Protein AF-A0A800A397-F1 (afdb_monomer_lite)

Sequence (116 aa):
MVCRLQLGQALGLLAAAMVALGSAGCRVARPGAYPIGLYSVGSETNLAEIADAGFSLVAGPARRGFLDTAKANGIGVLASPGSSAGEHFNAAKVRSTVAEFDRHPALWSWYLIDEP

pLDDT: mean 86.84, std 13.49, range [40.44, 98.38]

Secondary structure (DSSP, 8-state):
------HHHHHHHHHHHHHHHHHS-------PPPPPEES---SGGGHHHHHHTT--EEEEE--HHHHHHHHHTT-EEEEE-S--SGGG--HHHHHHHHHHHTT-TTEEEE---S--

Radius of gyration: 23.33 Å; chains: 1; bounding box: 47×64×40 Å

Structure (mmCIF, N/CA/C/O backbone):
data_AF-A0A800A397-F1
#
_entry.id   AF-A0A800A397-F1
#
loop_
_atom_site.group_PDB
_atom_site.id
_atom_site.type_symbol
_atom_site.label_atom_id
_atom_site.label_alt_id
_atom_site.label_comp_id
_atom_site.label_asym_id
_atom_site.label_entity_id
_atom_site.label_seq_id
_atom_site.pdbx_PDB_ins_code
_atom_site.Cartn_x
_atom_site.Cartn_y
_atom_site.Cartn_z
_atom_site.occupancy
_atom_site.B_iso_or_equiv
_atom_site.auth_seq_id
_atom_site.auth_comp_id
_atom_site.auth_asym_id
_atom_site.auth_atom_id
_atom_site.pdbx_PDB_model_num
ATOM 1 N N . MET A 1 1 ? -27.018 50.208 4.016 1.00 40.44 1 MET A N 1
ATOM 2 C CA . MET A 1 1 ? -27.934 49.800 5.103 1.00 40.44 1 MET A CA 1
ATOM 3 C C . MET A 1 1 ? -27.091 49.068 6.143 1.00 40.44 1 MET A C 1
ATOM 5 O O . MET A 1 1 ? -26.699 47.937 5.902 1.00 40.44 1 MET A O 1
ATOM 9 N N . VAL A 1 2 ? -26.655 49.756 7.205 1.00 50.69 2 VAL A N 1
ATOM 10 C CA . VAL A 1 2 ? -25.750 49.169 8.212 1.00 50.69 2 VAL A CA 1
ATOM 11 C C . VAL A 1 2 ? -26.606 48.406 9.218 1.00 50.69 2 VAL A C 1
ATOM 13 O O . VAL A 1 2 ? -27.388 49.014 9.945 1.00 50.69 2 VAL A O 1
ATOM 16 N N . CYS A 1 3 ? -26.496 47.079 9.224 1.00 55.75 3 CYS A N 1
ATOM 17 C CA . CYS A 1 3 ? -27.175 46.231 10.197 1.00 55.75 3 CYS A CA 1
ATOM 18 C C . CYS A 1 3 ? -26.536 46.469 11.576 1.00 55.75 3 CYS A C 1
ATOM 20 O O . CYS A 1 3 ? -25.442 45.982 11.855 1.00 55.75 3 CYS A O 1
ATOM 22 N N . ARG A 1 4 ? -27.173 47.287 12.423 1.00 61.81 4 ARG A N 1
ATOM 23 C CA . ARG A 1 4 ? -26.777 47.447 13.828 1.00 61.81 4 ARG A CA 1
ATOM 24 C C . ARG A 1 4 ? -27.344 46.272 14.617 1.00 61.81 4 ARG A C 1
ATOM 26 O O . ARG A 1 4 ? -28.512 46.302 14.993 1.00 61.81 4 ARG A O 1
ATOM 33 N N . LEU A 1 5 ? -26.528 45.250 14.863 1.00 62.31 5 LEU A N 1
ATOM 34 C CA . LEU A 1 5 ? -26.885 44.226 15.840 1.00 62.31 5 LEU A CA 1
ATOM 35 C C . LEU A 1 5 ? -26.944 44.854 17.234 1.00 62.31 5 LEU A C 1
ATOM 37 O O . LEU A 1 5 ? -26.043 45.594 17.635 1.00 62.31 5 LEU A O 1
ATOM 41 N N . GLN A 1 6 ? -28.000 44.543 17.983 1.00 76.56 6 GLN A N 1
ATOM 42 C CA . GLN A 1 6 ? -28.059 44.889 19.400 1.00 76.56 6 GLN A CA 1
ATOM 43 C C . GLN A 1 6 ? -26.997 44.087 20.166 1.00 76.56 6 GLN A C 1
ATOM 45 O O . GLN A 1 6 ? -26.710 42.941 19.818 1.00 76.56 6 GLN A O 1
ATOM 50 N N . LEU A 1 7 ? -26.429 44.670 21.228 1.00 74.38 7 LEU A N 1
ATOM 51 C CA . LEU A 1 7 ? -25.330 44.081 22.010 1.00 74.38 7 LEU A CA 1
ATOM 52 C C . LEU A 1 7 ? -25.614 42.622 22.426 1.00 74.38 7 LEU A C 1
ATOM 54 O O . LEU A 1 7 ? -24.739 41.766 22.328 1.00 74.38 7 LEU A O 1
ATOM 58 N N . GLY A 1 8 ? -26.862 42.319 22.803 1.00 73.44 8 GLY A N 1
ATOM 59 C CA . GLY A 1 8 ? -27.299 40.965 23.162 1.00 73.44 8 GLY A CA 1
ATOM 60 C C . GLY A 1 8 ? -27.258 39.956 22.006 1.00 73.44 8 GLY A C 1
ATOM 61 O O . GLY A 1 8 ? -26.923 38.796 22.222 1.00 73.44 8 GLY A O 1
ATOM 62 N N . GLN A 1 9 ? -27.521 40.388 20.768 1.00 79.38 9 GLN A N 1
ATOM 63 C CA . GLN A 1 9 ? -27.418 39.527 19.583 1.00 79.38 9 GLN A CA 1
ATOM 64 C C . GLN A 1 9 ? -25.956 39.249 19.218 1.00 79.38 9 GLN A C 1
ATOM 66 O O . GLN A 1 9 ? -25.619 38.131 18.833 1.00 79.38 9 GLN A O 1
ATOM 71 N N . ALA A 1 10 ? -25.077 40.241 19.391 1.00 79.75 10 ALA A N 1
ATOM 72 C CA . ALA A 1 10 ? -23.639 40.065 19.194 1.00 79.75 10 ALA A CA 1
ATOM 73 C C . ALA A 1 10 ? -23.041 39.085 20.222 1.00 79.75 10 ALA A C 1
ATOM 75 O O . ALA A 1 10 ? -22.273 38.199 19.852 1.00 79.75 10 ALA A O 1
ATOM 76 N N . LEU A 1 11 ? -23.452 39.189 21.491 1.00 82.56 11 LEU A N 1
ATOM 77 C CA . LEU A 1 11 ? -23.064 38.259 22.559 1.00 82.56 11 LEU A CA 1
ATOM 78 C C . LEU A 1 11 ? -23.565 36.830 22.296 1.00 82.56 11 LEU A C 1
ATOM 80 O O . LEU A 1 11 ? -22.811 35.875 22.477 1.00 82.56 1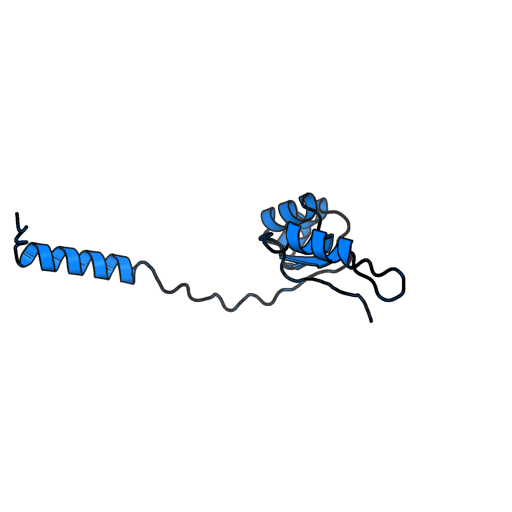1 LEU A O 1
ATOM 84 N N . GLY A 1 12 ? -24.804 36.676 21.816 1.00 84.25 12 GLY A N 1
ATOM 85 C CA . GLY A 1 12 ? -25.367 35.370 21.460 1.00 84.25 12 GLY A CA 1
ATOM 86 C C . GLY A 1 12 ? -24.632 34.689 20.301 1.00 84.25 12 GLY A C 1
ATOM 87 O O . GLY A 1 12 ? -24.327 33.500 20.377 1.00 84.25 12 GLY A O 1
ATOM 88 N N . LEU A 1 13 ? -24.281 35.443 19.255 1.00 86.31 13 LEU A N 1
ATOM 89 C CA . LEU A 1 13 ? -23.499 34.927 18.125 1.00 86.31 13 LEU A CA 1
ATOM 90 C C . LEU A 1 13 ? -22.075 34.544 18.534 1.00 86.31 13 LEU A C 1
ATOM 92 O O . LEU A 1 13 ? -21.570 33.517 18.085 1.00 86.31 13 LEU A O 1
ATOM 96 N N . LEU A 1 14 ? -21.445 35.329 19.412 1.00 84.06 14 LEU A N 1
ATOM 97 C CA . LEU A 1 14 ? -20.121 35.014 19.945 1.00 84.06 14 LEU A CA 1
ATOM 98 C C . LEU A 1 14 ? -20.147 33.718 20.767 1.00 84.06 14 LEU A C 1
ATOM 100 O O . LEU A 1 14 ? -19.273 32.872 20.603 1.00 84.06 14 LEU A O 1
ATOM 104 N N . ALA A 1 15 ? -21.170 33.529 21.605 1.00 84.75 15 ALA A N 1
ATOM 105 C CA . ALA A 1 15 ? -21.349 32.301 22.374 1.00 84.75 15 ALA A CA 1
ATOM 106 C C . ALA A 1 15 ? -21.589 31.084 21.464 1.00 84.75 15 ALA A C 1
ATOM 108 O O . ALA A 1 15 ? -20.955 30.047 21.649 1.00 84.75 15 ALA A O 1
ATOM 109 N N . ALA A 1 16 ? -22.440 31.216 20.443 1.00 84.50 16 ALA A N 1
ATOM 110 C CA . ALA A 1 16 ? -22.681 30.153 19.468 1.00 84.50 16 ALA A CA 1
ATOM 111 C C . ALA A 1 16 ? -21.412 29.797 18.675 1.00 84.50 16 ALA A C 1
ATOM 113 O O . ALA A 1 16 ? -21.123 28.619 18.478 1.00 84.50 16 ALA A O 1
ATOM 114 N N . ALA A 1 17 ? -20.620 30.798 18.278 1.00 82.38 17 ALA A N 1
ATOM 115 C CA . ALA A 1 17 ? -19.332 30.588 17.625 1.00 82.38 17 ALA A CA 1
ATOM 116 C C . ALA A 1 17 ? -18.339 29.879 18.559 1.00 8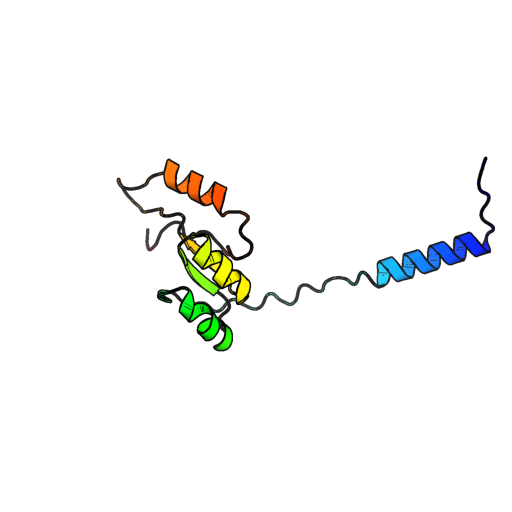2.38 17 ALA A C 1
ATOM 118 O O . ALA A 1 17 ? -17.723 28.901 18.158 1.00 82.38 17 ALA A O 1
ATOM 119 N N . MET A 1 18 ? -18.231 30.298 19.821 1.00 80.75 18 MET A N 1
ATOM 120 C CA . MET A 1 18 ? -17.368 29.650 20.817 1.00 80.75 18 MET A CA 1
ATOM 121 C C . MET A 1 18 ? -17.761 28.187 21.061 1.00 80.75 18 MET A C 1
ATOM 123 O O . MET A 1 18 ? -16.889 27.327 21.151 1.00 80.75 18 MET A O 1
ATOM 127 N N . VAL A 1 19 ? -19.061 27.881 21.111 1.00 79.50 19 VAL A N 1
ATOM 128 C CA . VAL A 1 19 ? -19.561 26.502 21.229 1.00 79.50 19 VAL A CA 1
ATOM 129 C C . VAL A 1 19 ? -19.274 25.705 19.959 1.00 79.50 19 VAL A C 1
ATOM 131 O O . VAL A 1 19 ? -18.821 24.571 20.065 1.00 79.50 19 VAL A O 1
ATOM 134 N N . ALA A 1 20 ? -19.463 26.277 18.768 1.00 76.12 20 ALA A N 1
ATOM 135 C CA . ALA A 1 20 ? -19.139 25.625 17.496 1.00 76.12 20 ALA A CA 1
ATOM 136 C C . ALA A 1 20 ? -17.630 25.347 17.349 1.00 76.12 20 ALA A C 1
ATOM 138 O O . ALA A 1 20 ? -17.242 24.260 16.928 1.00 76.12 20 ALA A O 1
ATOM 139 N N . LEU A 1 21 ? -16.770 26.288 17.755 1.00 71.12 21 LEU A N 1
ATOM 140 C CA . LEU A 1 21 ? -15.316 26.112 17.739 1.00 71.12 21 LEU A CA 1
ATOM 141 C C . LEU A 1 21 ? -14.829 25.154 18.838 1.00 71.12 21 LEU A C 1
ATOM 143 O O . LEU A 1 21 ? -13.895 24.397 18.601 1.00 71.12 21 LEU A O 1
ATOM 147 N N . GLY A 1 22 ? -15.459 25.149 20.015 1.00 65.56 22 GLY A N 1
ATOM 148 C CA . GLY A 1 22 ? -15.126 24.221 21.102 1.00 65.56 22 GLY A CA 1
ATOM 149 C C . GLY A 1 22 ? -15.637 22.791 20.876 1.00 65.56 22 GLY A C 1
ATOM 150 O O . GLY A 1 22 ? -15.045 21.841 21.383 1.00 65.56 22 GLY A O 1
ATOM 151 N N . SER A 1 23 ? -16.715 22.626 20.099 1.00 64.94 23 SER A N 1
ATOM 152 C CA . SER A 1 23 ? -17.296 21.324 19.725 1.00 64.94 23 SER A CA 1
ATOM 153 C C . SER A 1 23 ? -16.710 20.740 18.437 1.00 64.94 23 SER A C 1
ATOM 155 O O . SER A 1 23 ? -16.784 19.527 18.230 1.00 64.94 23 SER A O 1
ATOM 157 N N . ALA A 1 24 ? -16.018 21.550 17.629 1.00 65.19 24 ALA A N 1
ATOM 158 C CA . ALA A 1 24 ? -15.003 21.084 16.688 1.00 65.19 24 ALA A CA 1
ATOM 159 C C . ALA A 1 24 ? -13.763 20.612 17.469 1.00 65.19 24 ALA A C 1
ATOM 161 O O . ALA A 1 24 ? -12.689 21.203 17.393 1.00 65.19 24 ALA A O 1
ATOM 162 N N . GLY A 1 25 ? -13.949 19.581 18.298 1.00 60.47 25 GLY A N 1
ATOM 163 C CA . GLY A 1 25 ? -12.943 19.105 19.231 1.00 60.47 25 GLY A CA 1
ATOM 164 C C . GLY A 1 25 ? -11.612 18.858 18.533 1.00 60.47 25 GLY A C 1
ATOM 165 O O . GLY A 1 25 ? -11.572 18.372 17.398 1.00 60.47 25 GLY A O 1
ATOM 166 N N . CYS A 1 26 ? -10.516 19.169 19.228 1.00 60.34 26 CYS A N 1
ATOM 167 C CA . CYS A 1 26 ? -9.201 18.675 18.859 1.00 60.34 26 CYS A CA 1
ATOM 168 C C . CYS A 1 26 ? -9.351 17.181 18.582 1.00 60.34 26 CYS A C 1
ATOM 170 O O . CYS A 1 26 ? -9.631 16.403 19.498 1.00 60.34 26 CYS A O 1
ATOM 172 N N . ARG A 1 27 ? -9.201 16.774 17.316 1.00 58.19 27 ARG A N 1
ATOM 173 C CA . ARG A 1 27 ? -8.956 15.376 16.990 1.00 58.19 27 ARG A CA 1
ATOM 174 C C . ARG A 1 27 ? -7.656 15.046 17.698 1.00 58.19 27 ARG A C 1
ATOM 176 O O . ARG A 1 27 ? -6.584 15.321 17.170 1.00 58.19 27 ARG A O 1
ATOM 183 N N . VAL A 1 28 ? -7.754 14.524 18.920 1.00 53.12 28 VAL A N 1
ATOM 184 C CA . VAL A 1 28 ? -6.657 13.807 19.548 1.00 53.12 28 VAL A CA 1
ATOM 185 C C . VAL A 1 28 ? -6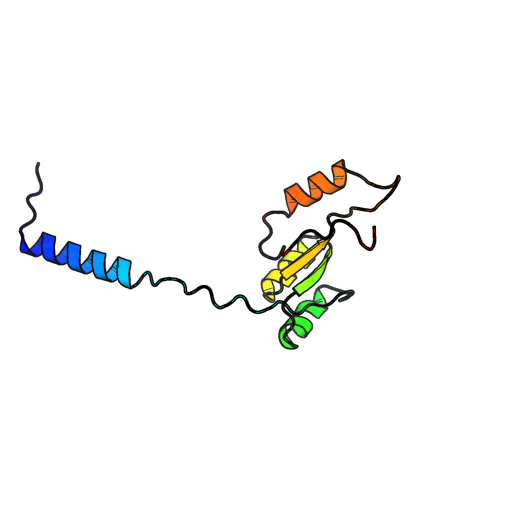.301 12.768 18.506 1.00 53.12 28 VAL A C 1
ATOM 187 O O . VAL A 1 28 ? -7.109 11.880 18.218 1.00 53.12 28 VAL A O 1
ATOM 190 N N . ALA A 1 29 ? -5.161 12.958 17.843 1.00 50.72 29 ALA A N 1
ATOM 191 C CA . ALA A 1 29 ? -4.583 11.916 17.031 1.00 50.72 29 ALA A CA 1
ATOM 192 C C . ALA A 1 29 ? -4.486 10.736 17.990 1.00 50.72 29 ALA A C 1
ATOM 194 O O . ALA A 1 29 ? -3.719 10.790 18.953 1.00 50.72 29 ALA A O 1
ATOM 195 N N . ARG A 1 30 ? -5.359 9.730 17.816 1.00 53.81 30 ARG A N 1
ATOM 196 C CA . ARG A 1 30 ? -5.186 8.456 18.511 1.00 53.81 30 ARG A CA 1
ATOM 197 C C . ARG A 1 30 ? -3.712 8.121 18.303 1.00 53.81 30 ARG A C 1
ATOM 199 O O . ARG A 1 30 ? -3.300 8.206 17.141 1.00 53.81 30 ARG A O 1
ATOM 206 N N . PRO A 1 31 ? -2.927 7.843 19.364 1.00 56.62 31 PRO A N 1
ATOM 207 C CA . PRO A 1 31 ? -1.559 7.370 19.200 1.00 56.62 31 PRO A CA 1
ATOM 208 C C . PRO A 1 31 ? -1.615 6.331 18.092 1.00 56.62 31 PRO A C 1
ATOM 210 O O . PRO A 1 31 ? -2.402 5.390 18.218 1.00 56.62 31 PRO A O 1
ATOM 213 N N . GLY A 1 32 ? -0.985 6.625 16.948 1.00 62.84 32 GLY A N 1
ATOM 214 C CA . GLY A 1 32 ? -1.220 5.857 15.730 1.00 62.84 32 GLY A CA 1
ATOM 215 C C . GLY A 1 32 ? -1.016 4.397 16.084 1.00 62.84 32 GLY A C 1
ATOM 216 O O . GLY A 1 32 ? 0.051 4.057 16.594 1.00 62.84 32 GLY A O 1
ATOM 217 N N . ALA A 1 33 ? -2.064 3.577 15.945 1.00 73.38 33 ALA A N 1
ATOM 218 C CA . ALA A 1 33 ? -1.952 2.159 16.241 1.00 73.38 33 ALA A CA 1
ATOM 219 C C . ALA A 1 33 ? -0.744 1.647 15.456 1.00 73.38 33 ALA A C 1
ATOM 221 O O . ALA A 1 33 ? -0.652 1.894 14.252 1.00 73.38 33 ALA A O 1
ATOM 222 N N . TYR A 1 34 ? 0.217 1.040 16.153 1.00 84.25 34 TYR A N 1
ATOM 223 C CA . TYR A 1 34 ? 1.420 0.542 15.504 1.00 84.25 34 TYR A CA 1
ATOM 224 C C . TYR A 1 34 ? 0.985 -0.517 14.483 1.00 84.25 34 TYR A C 1
ATOM 226 O O . TYR A 1 34 ? 0.350 -1.495 14.891 1.00 84.25 34 TYR A O 1
ATOM 234 N N . PRO A 1 35 ? 1.225 -0.313 13.174 1.00 88.69 35 PRO A N 1
ATOM 235 C CA . PRO A 1 35 ? 0.699 -1.219 12.173 1.00 88.69 35 PRO A CA 1
ATOM 236 C C . PRO A 1 35 ? 1.391 -2.573 12.311 1.00 88.69 35 PRO A C 1
ATOM 238 O O . PRO A 1 35 ? 2.614 -2.667 12.230 1.00 88.69 35 PRO A O 1
ATOM 241 N N . ILE A 1 36 ? 0.598 -3.623 12.509 1.00 92.81 36 ILE A N 1
ATOM 242 C CA . ILE A 1 36 ? 1.055 -5.005 12.387 1.00 92.81 36 ILE A CA 1
ATOM 243 C C . ILE A 1 36 ? 0.570 -5.485 11.029 1.00 92.81 36 ILE A C 1
ATOM 245 O O . ILE A 1 36 ? -0.620 -5.367 10.717 1.00 92.81 36 ILE A O 1
ATOM 249 N N . GLY A 1 37 ? 1.491 -5.987 10.212 1.00 93.62 37 GLY A N 1
ATOM 250 C CA . GLY A 1 37 ? 1.173 -6.368 8.849 1.00 93.62 37 GLY A CA 1
ATOM 251 C C . GLY A 1 37 ? 1.790 -7.669 8.386 1.00 93.62 37 GLY A C 1
ATOM 252 O O . GLY A 1 37 ? 2.689 -8.214 9.023 1.00 93.62 37 GLY A O 1
ATOM 253 N N . LEU A 1 38 ?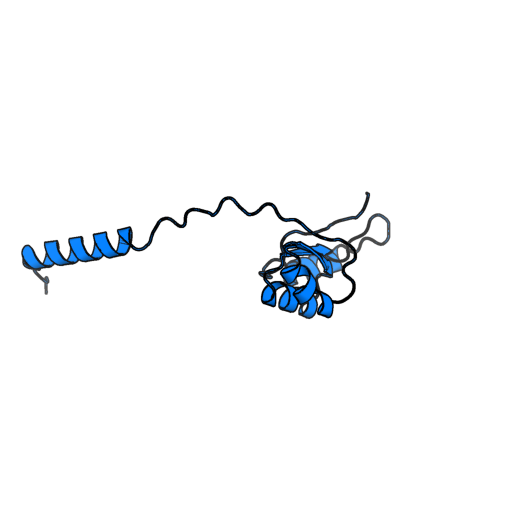 1.269 -8.153 7.262 1.00 94.69 38 LEU A N 1
ATOM 254 C CA . LEU A 1 38 ? 1.646 -9.421 6.650 1.00 94.69 38 LEU A CA 1
ATOM 255 C C . LEU A 1 38 ? 2.173 -9.222 5.231 1.00 94.69 38 LEU A C 1
ATOM 257 O O . LEU A 1 38 ? 1.650 -8.423 4.450 1.00 94.69 38 LEU A O 1
ATOM 261 N N . TYR A 1 39 ? 3.180 -10.018 4.892 1.00 91.88 39 TYR A N 1
ATOM 262 C CA . TYR A 1 39 ? 3.581 -10.260 3.512 1.00 91.88 39 TYR A CA 1
ATOM 263 C C . TYR A 1 39 ? 2.840 -11.479 2.957 1.00 91.88 39 TYR A C 1
ATOM 265 O O . TYR A 1 39 ? 2.336 -12.308 3.713 1.00 91.88 39 TYR A O 1
ATOM 273 N N . SER A 1 40 ? 2.797 -11.594 1.628 1.00 85.75 40 SER A N 1
ATOM 274 C CA . SER A 1 40 ? 2.312 -12.794 0.929 1.00 85.75 40 SER A CA 1
ATOM 275 C C . SER A 1 40 ? 0.883 -13.211 1.302 1.00 85.75 40 SER A C 1
ATOM 277 O O . SER A 1 40 ? 0.590 -14.386 1.493 1.00 85.75 40 SER A O 1
ATOM 279 N N . VAL A 1 41 ? -0.032 -12.241 1.356 1.00 88.50 41 VAL A N 1
ATOM 280 C CA . VAL A 1 41 ? -1.432 -12.441 1.781 1.00 88.50 41 VAL A CA 1
ATOM 281 C C . VAL A 1 41 ? -2.324 -13.170 0.761 1.00 88.50 41 VAL A C 1
ATOM 283 O O . VAL A 1 41 ? -3.501 -13.427 1.018 1.00 88.50 41 VAL A O 1
ATOM 286 N N . GLY A 1 42 ? -1.776 -13.529 -0.403 1.00 86.75 42 GLY A N 1
ATOM 287 C CA . GLY A 1 42 ? -2.509 -14.194 -1.477 1.00 86.75 42 GLY A CA 1
ATOM 288 C C . GLY A 1 42 ? -3.453 -13.238 -2.210 1.00 86.75 42 GLY A C 1
ATOM 289 O O . GLY A 1 42 ? -3.004 -12.269 -2.820 1.00 86.75 42 GLY A O 1
ATOM 290 N N . SER A 1 43 ? -4.753 -13.538 -2.196 1.00 87.44 43 SER A N 1
ATOM 291 C CA . SER A 1 43 ? -5.783 -12.771 -2.910 1.00 87.44 43 SER A CA 1
ATOM 292 C C . SER A 1 43 ? -6.434 -11.706 -2.023 1.00 87.44 43 SER A C 1
ATOM 294 O O . SER A 1 43 ? -6.514 -11.859 -0.805 1.00 87.44 43 SER A O 1
ATOM 296 N N . GLU A 1 44 ? -6.981 -10.654 -2.644 1.00 89.44 44 GLU A N 1
ATOM 297 C CA . GLU A 1 44 ? -7.804 -9.644 -1.971 1.00 89.44 44 GLU A CA 1
ATOM 298 C C . GLU A 1 44 ? -9.003 -10.225 -1.196 1.00 89.44 44 GLU A C 1
ATOM 300 O O . GLU A 1 44 ? -9.497 -9.582 -0.273 1.00 89.44 44 GLU A O 1
ATOM 305 N N . THR A 1 45 ? -9.457 -11.441 -1.522 1.00 91.38 45 THR A N 1
ATOM 306 C CA . THR A 1 45 ? -10.548 -12.126 -0.807 1.00 91.38 45 THR A CA 1
ATOM 307 C C . THR A 1 45 ? -10.210 -12.431 0.650 1.00 91.38 45 THR A C 1
ATOM 309 O O . THR A 1 45 ? -11.117 -12.554 1.466 1.00 91.38 45 THR A O 1
ATOM 312 N N . ASN A 1 46 ? -8.922 -12.512 0.987 1.00 94.00 46 ASN A N 1
ATOM 313 C CA . ASN A 1 46 ? -8.451 -12.829 2.336 1.00 94.00 46 ASN A CA 1
ATOM 314 C C . ASN A 1 46 ? -8.387 -11.587 3.241 1.00 94.00 46 ASN A C 1
ATOM 316 O O . ASN A 1 46 ? -8.168 -11.706 4.442 1.00 94.00 46 ASN A O 1
ATOM 320 N N . LEU A 1 47 ? -8.553 -10.380 2.682 1.00 95.88 47 LEU A N 1
ATOM 321 C CA . LEU A 1 47 ? -8.326 -9.131 3.415 1.00 95.88 47 LEU A CA 1
ATOM 322 C C . LEU A 1 47 ? -9.313 -8.926 4.570 1.00 95.88 47 LEU A C 1
ATOM 324 O O . LEU A 1 47 ? -8.933 -8.341 5.577 1.00 95.88 47 LEU A O 1
ATOM 328 N N . ALA A 1 48 ? -10.542 -9.433 4.456 1.00 95.88 48 ALA A N 1
ATOM 329 C CA . ALA A 1 48 ? -11.507 -9.383 5.554 1.00 95.88 48 ALA A CA 1
ATOM 330 C C . ALA A 1 48 ? -11.036 -10.214 6.758 1.00 95.88 48 ALA A C 1
ATOM 332 O O . ALA A 1 48 ? -10.950 -9.701 7.867 1.00 95.88 48 ALA A O 1
ATOM 333 N N . GLU A 1 49 ? -10.631 -11.463 6.523 1.00 96.38 49 GLU A N 1
ATOM 334 C CA . GLU A 1 49 ? -10.128 -12.354 7.575 1.00 96.38 49 GLU A CA 1
ATOM 335 C C . GLU A 1 49 ? -8.848 -11.807 8.228 1.00 96.38 49 GLU A C 1
ATOM 337 O O . GLU A 1 49 ? -8.682 -11.866 9.444 1.00 96.38 49 GLU A O 1
ATOM 342 N N . ILE A 1 50 ? -7.955 -11.214 7.432 1.00 95.56 50 ILE A N 1
ATOM 343 C CA . ILE A 1 50 ? -6.729 -10.575 7.927 1.00 95.56 50 ILE A CA 1
ATOM 344 C C . ILE A 1 50 ? -7.053 -9.384 8.843 1.00 95.56 50 ILE A C 1
ATOM 346 O O . ILE A 1 50 ? -6.419 -9.235 9.892 1.00 95.56 50 ILE A O 1
ATOM 350 N N . ALA A 1 51 ? -8.039 -8.558 8.475 1.00 94.94 51 ALA A N 1
ATOM 351 C CA . ALA A 1 51 ? -8.500 -7.449 9.310 1.00 94.94 51 ALA A CA 1
ATOM 352 C C . ALA A 1 51 ? -9.105 -7.960 10.625 1.00 94.94 51 ALA A C 1
ATOM 354 O O . ALA A 1 51 ? -8.765 -7.453 11.696 1.00 94.94 51 ALA A O 1
ATOM 355 N N . ASP A 1 52 ? -9.944 -8.996 10.553 1.00 95.19 52 ASP A N 1
ATOM 356 C CA . ASP A 1 52 ? -10.581 -9.621 11.717 1.00 95.19 52 ASP A CA 1
ATOM 357 C C . ASP A 1 52 ? -9.552 -10.240 12.678 1.00 95.19 52 ASP A C 1
ATOM 359 O O . ASP A 1 52 ? -9.726 -10.194 13.897 1.00 95.19 52 ASP A O 1
ATOM 363 N N . ALA A 1 53 ? -8.435 -10.751 12.151 1.00 95.25 53 ALA A N 1
ATOM 364 C CA . ALA A 1 53 ? -7.303 -11.239 12.939 1.00 95.25 53 ALA A CA 1
ATOM 365 C C . ALA A 1 53 ? -6.476 -10.118 13.609 1.00 95.25 53 ALA A C 1
ATOM 367 O O . ALA A 1 53 ? -5.550 -10.403 14.371 1.00 95.25 53 ALA A O 1
ATOM 368 N N . GLY A 1 54 ? -6.804 -8.846 13.359 1.00 92.69 54 GLY A N 1
ATOM 369 C CA . GLY A 1 54 ? -6.187 -7.681 13.996 1.00 92.69 54 GLY A CA 1
ATOM 370 C C . GLY A 1 54 ? -5.003 -7.078 13.237 1.00 92.69 54 GLY A C 1
ATOM 371 O O . GLY A 1 54 ? -4.354 -6.167 13.756 1.00 92.69 54 GLY A O 1
ATOM 372 N N . PHE A 1 55 ? -4.715 -7.543 12.018 1.00 94.94 55 PHE A N 1
ATOM 373 C CA . PHE A 1 55 ? -3.713 -6.916 11.157 1.00 94.94 55 PHE A CA 1
ATOM 374 C C . PHE A 1 55 ? -4.292 -5.676 10.473 1.00 94.94 55 PHE A C 1
ATOM 376 O O . PHE A 1 55 ? -5.446 -5.649 10.053 1.00 94.94 55 PHE A O 1
ATOM 383 N N . SER A 1 56 ? -3.471 -4.640 10.326 1.00 94.81 56 SER A N 1
ATOM 384 C CA . SER A 1 56 ? -3.890 -3.344 9.773 1.00 94.81 56 SER A CA 1
ATOM 385 C C . SER A 1 56 ? -3.094 -2.915 8.541 1.00 94.81 56 SER A C 1
ATOM 387 O O . SER A 1 56 ? -3.358 -1.855 7.969 1.00 94.81 56 SER A O 1
ATOM 389 N N . LEU A 1 57 ? -2.133 -3.736 8.108 1.00 96.62 57 LEU A N 1
ATOM 390 C CA . LEU A 1 57 ? -1.255 -3.467 6.973 1.00 96.62 57 LEU A CA 1
ATOM 391 C C . LEU A 1 57 ? -0.955 -4.759 6.198 1.00 96.62 57 LEU A C 1
ATOM 393 O O . LEU A 1 57 ? -0.762 -5.815 6.793 1.00 96.62 57 LEU A O 1
ATOM 397 N N . VAL A 1 58 ? -0.864 -4.690 4.873 1.00 96.81 58 VAL A N 1
ATOM 398 C CA . VAL A 1 58 ? -0.418 -5.819 4.037 1.00 96.81 58 VAL A CA 1
ATOM 399 C C . VAL A 1 58 ? 0.543 -5.357 2.950 1.00 96.81 58 VAL A C 1
ATOM 401 O O . VAL A 1 58 ? 0.425 -4.234 2.463 1.00 96.81 58 VAL A O 1
ATOM 404 N N . ALA A 1 59 ? 1.463 -6.219 2.522 1.00 95.00 59 ALA A N 1
ATOM 405 C CA . ALA A 1 59 ? 2.191 -6.020 1.270 1.00 95.00 59 ALA A CA 1
ATOM 406 C C . ALA A 1 59 ? 1.368 -6.563 0.092 1.00 95.00 59 ALA A C 1
ATOM 408 O O . ALA A 1 59 ? 0.857 -7.684 0.151 1.00 95.00 59 ALA A O 1
ATOM 409 N N . GLY A 1 60 ? 1.223 -5.779 -0.980 1.00 92.50 60 GLY A N 1
ATOM 410 C CA . GLY A 1 60 ? 0.350 -6.149 -2.095 1.00 92.50 60 GLY A CA 1
ATOM 411 C C . GLY A 1 60 ? 0.583 -5.368 -3.392 1.00 92.50 60 GLY A C 1
ATOM 412 O O . GLY A 1 60 ? 1.465 -4.510 -3.475 1.00 92.50 60 GLY A O 1
ATOM 413 N N . PRO A 1 61 ? -0.192 -5.666 -4.449 1.00 91.94 61 PRO A N 1
ATOM 414 C CA . PRO A 1 61 ? -0.072 -4.979 -5.728 1.00 91.94 61 PRO A CA 1
ATOM 415 C C . PRO A 1 61 ? -0.738 -3.596 -5.703 1.00 91.94 61 PRO A C 1
ATOM 417 O O . PRO A 1 61 ? -1.821 -3.419 -5.142 1.00 91.94 61 PRO A O 1
ATOM 420 N N . ALA A 1 62 ? -0.163 -2.636 -6.432 1.00 95.38 62 ALA A N 1
ATOM 421 C CA . ALA A 1 62 ? -0.836 -1.385 -6.781 1.00 95.38 62 ALA A CA 1
ATOM 422 C C . ALA A 1 62 ? -1.880 -1.617 -7.893 1.00 95.38 62 ALA A C 1
ATOM 424 O O . ALA A 1 62 ? -1.691 -1.233 -9.045 1.00 95.38 62 ALA A O 1
ATOM 425 N N . ARG A 1 63 ? -2.976 -2.310 -7.559 1.00 95.12 63 ARG A N 1
ATOM 426 C CA . ARG A 1 63 ? -4.127 -2.543 -8.445 1.00 95.12 63 ARG A CA 1
ATOM 427 C C . ARG A 1 63 ? -5.389 -2.020 -7.778 1.00 95.12 63 ARG A C 1
ATOM 429 O O . ARG A 1 63 ? -5.658 -2.367 -6.631 1.00 95.12 63 ARG A O 1
ATOM 436 N N . ARG A 1 64 ? -6.205 -1.281 -8.535 1.00 96.00 64 ARG A N 1
ATOM 437 C CA . ARG A 1 64 ? -7.463 -0.672 -8.069 1.00 96.00 64 ARG A CA 1
ATOM 438 C C . ARG A 1 64 ? -8.322 -1.616 -7.225 1.00 96.00 64 ARG A C 1
ATOM 440 O O . ARG A 1 64 ? -8.576 -1.302 -6.077 1.00 96.00 64 ARG A O 1
ATOM 447 N N . GLY A 1 65 ? -8.666 -2.797 -7.748 1.00 95.88 65 GLY A N 1
ATOM 448 C CA . GLY A 1 65 ? -9.501 -3.763 -7.020 1.00 95.88 65 GLY A CA 1
ATOM 449 C C . GLY A 1 65 ? -8.916 -4.192 -5.670 1.00 95.88 65 GLY A C 1
ATOM 450 O O . GLY A 1 65 ? -9.631 -4.209 -4.679 1.00 95.88 65 GLY A O 1
ATOM 451 N N . PHE A 1 66 ? -7.606 -4.452 -5.602 1.00 96.38 66 PHE A N 1
ATOM 452 C CA . PHE A 1 66 ? -6.950 -4.822 -4.344 1.00 96.38 66 PHE A CA 1
ATOM 453 C C . PHE A 1 66 ? -6.979 -3.666 -3.336 1.00 96.38 66 PHE A C 1
ATOM 455 O O . PHE A 1 66 ? -7.314 -3.858 -2.171 1.00 96.38 66 PHE A O 1
ATOM 462 N N . LEU A 1 67 ? -6.660 -2.453 -3.794 1.00 97.94 67 LEU A N 1
ATOM 463 C CA . LEU A 1 67 ? -6.639 -1.258 -2.955 1.00 97.94 67 LEU A CA 1
ATOM 464 C C . LEU A 1 67 ? -8.048 -0.852 -2.483 1.00 97.94 67 LEU A C 1
ATOM 466 O O . LEU A 1 67 ? -8.213 -0.455 -1.329 1.00 97.94 67 LEU A O 1
ATOM 470 N N . ASP A 1 68 ? -9.064 -0.973 -3.338 1.00 98.12 68 ASP A N 1
ATOM 471 C CA . ASP A 1 68 ? -10.466 -0.716 -2.997 1.00 98.12 68 ASP A CA 1
ATOM 472 C C . ASP A 1 68 ? -10.953 -1.706 -1.927 1.00 98.12 68 ASP A C 1
ATOM 474 O O . ASP A 1 68 ? -11.536 -1.292 -0.921 1.00 98.12 68 ASP A O 1
ATOM 478 N N . THR A 1 69 ? -10.652 -3.001 -2.084 1.00 98.06 69 THR A N 1
ATOM 479 C CA . THR A 1 69 ? -10.971 -4.022 -1.076 1.00 98.06 69 THR A CA 1
ATOM 480 C C . THR A 1 69 ? -10.212 -3.786 0.228 1.00 98.06 69 THR A C 1
ATOM 482 O O . THR A 1 69 ? -10.809 -3.878 1.299 1.00 98.06 69 THR A O 1
ATOM 485 N N . ALA A 1 70 ? -8.928 -3.424 0.178 1.00 97.69 70 ALA A N 1
ATOM 486 C CA . ALA A 1 70 ? -8.160 -3.090 1.378 1.00 97.69 70 ALA A CA 1
ATOM 487 C C . ALA A 1 70 ? -8.781 -1.904 2.129 1.00 97.69 70 ALA A C 1
ATOM 489 O O . ALA A 1 70 ? -9.019 -1.993 3.334 1.00 97.69 70 ALA A O 1
ATOM 490 N N . LYS A 1 71 ? -9.168 -0.839 1.409 1.00 97.94 71 LYS A N 1
ATOM 491 C CA . LYS A 1 71 ? -9.901 0.290 1.998 1.00 97.94 71 LYS A CA 1
ATOM 492 C C . LYS A 1 71 ? -11.200 -0.157 2.659 1.00 97.94 71 LYS A C 1
ATOM 494 O O . LYS A 1 71 ? -11.489 0.295 3.765 1.00 97.94 71 LYS A O 1
ATOM 499 N N . ALA A 1 72 ? -11.986 -0.995 1.987 1.00 98.00 72 ALA A N 1
ATOM 500 C CA . ALA A 1 72 ? -13.264 -1.468 2.513 1.00 98.00 72 ALA A CA 1
ATOM 501 C C . ALA A 1 72 ? -13.108 -2.219 3.849 1.00 98.00 72 ALA A C 1
ATOM 503 O O . ALA A 1 72 ? -14.001 -2.143 4.687 1.00 98.00 72 ALA A O 1
ATOM 504 N N . ASN A 1 73 ? -11.958 -2.864 4.065 1.00 96.75 73 ASN A N 1
ATOM 505 C CA . ASN A 1 73 ? -11.623 -3.595 5.290 1.00 96.75 73 ASN A CA 1
ATOM 506 C C . ASN A 1 73 ? -10.768 -2.782 6.282 1.00 96.75 73 ASN A C 1
ATOM 508 O O . ASN A 1 73 ? -10.317 -3.317 7.288 1.00 96.75 73 ASN A O 1
ATOM 512 N N . GLY A 1 74 ? -10.516 -1.494 6.019 1.00 95.38 74 GLY A N 1
ATOM 513 C CA . GLY A 1 74 ? -9.697 -0.652 6.899 1.00 95.38 74 GLY A CA 1
ATOM 514 C C . GLY A 1 74 ? -8.211 -1.030 6.944 1.00 95.38 74 GLY A C 1
ATOM 515 O O . GLY A 1 74 ? -7.518 -0.651 7.885 1.00 95.38 74 GLY A O 1
ATOM 516 N N . ILE A 1 75 ? -7.722 -1.750 5.932 1.00 96.19 75 ILE A N 1
ATOM 517 C CA . ILE A 1 75 ? -6.332 -2.192 5.809 1.00 96.19 75 ILE A CA 1
ATOM 518 C C . ILE A 1 75 ? -5.541 -1.207 4.941 1.00 96.19 75 ILE A C 1
ATOM 520 O O . ILE A 1 75 ? -5.971 -0.823 3.849 1.00 96.19 75 ILE A O 1
ATOM 524 N N . GLY A 1 76 ? -4.351 -0.831 5.412 1.00 97.00 76 GLY A N 1
ATOM 525 C CA . GLY A 1 76 ? -3.343 -0.157 4.599 1.00 97.00 76 GLY A CA 1
ATOM 526 C C . GLY A 1 76 ? -2.580 -1.138 3.706 1.00 97.00 76 GLY A C 1
ATOM 527 O O . GLY A 1 76 ? -2.398 -2.305 4.050 1.00 97.00 76 GLY A O 1
ATOM 528 N N . VAL A 1 77 ? -2.077 -0.663 2.570 1.00 97.56 77 VAL A N 1
ATOM 529 C CA . VAL A 1 77 ? -1.295 -1.470 1.627 1.00 97.56 77 VAL A CA 1
ATOM 530 C C . VAL A 1 77 ? 0.079 -0.851 1.412 1.00 97.56 77 VAL A C 1
ATOM 532 O O . VAL A 1 77 ? 0.203 0.290 0.963 1.00 97.56 77 VAL A O 1
ATOM 535 N N . LEU A 1 78 ? 1.115 -1.630 1.708 1.00 96.81 78 LEU A N 1
ATOM 536 C CA . LEU A 1 78 ? 2.477 -1.415 1.241 1.00 96.81 78 LEU A CA 1
ATOM 537 C C . LEU A 1 78 ? 2.537 -1.916 -0.210 1.00 96.81 78 LEU A C 1
ATOM 539 O O . LEU A 1 78 ? 2.651 -3.117 -0.464 1.00 96.81 78 LEU A O 1
ATOM 543 N N . ALA 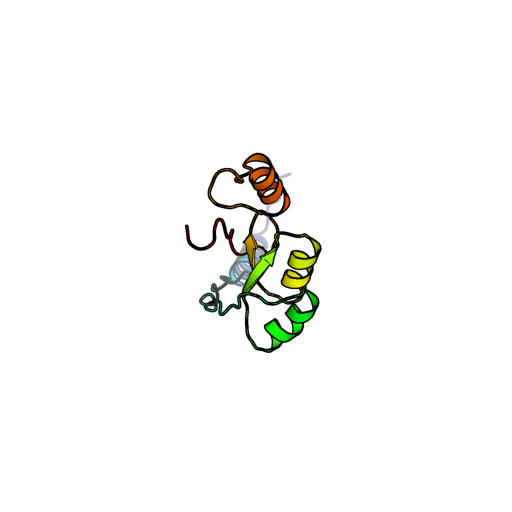A 1 79 ? 2.332 -1.011 -1.167 1.00 96.44 79 ALA A N 1
ATOM 544 C CA . ALA A 1 79 ? 2.096 -1.384 -2.556 1.00 96.44 79 ALA A CA 1
ATOM 545 C C . ALA A 1 79 ? 3.373 -1.287 -3.388 1.00 96.44 79 ALA A C 1
ATOM 547 O O . ALA A 1 79 ? 4.068 -0.272 -3.342 1.00 96.44 79 ALA A O 1
ATOM 548 N N . SER A 1 80 ? 3.665 -2.298 -4.205 1.00 92.31 80 SER A N 1
ATOM 549 C CA . SER A 1 80 ? 4.715 -2.162 -5.220 1.00 92.31 80 SER A CA 1
ATOM 550 C C . SER A 1 80 ? 4.177 -1.414 -6.447 1.00 92.31 80 SER A C 1
ATOM 552 O O . SER A 1 80 ? 3.143 -1.822 -6.988 1.00 92.31 80 SER A O 1
ATOM 554 N N . PRO A 1 81 ? 4.880 -0.382 -6.959 1.00 94.06 81 PRO A N 1
ATOM 555 C CA . PRO A 1 81 ? 4.543 0.249 -8.233 1.00 94.06 81 PRO A CA 1
ATOM 556 C C . PRO A 1 81 ? 5.010 -0.589 -9.443 1.00 94.06 81 PRO A C 1
ATOM 558 O O . PRO A 1 81 ? 4.990 -0.111 -10.578 1.00 94.06 81 PRO A O 1
ATOM 561 N N . GLY A 1 82 ? 5.468 -1.828 -9.218 1.00 90.00 82 GLY A N 1
ATOM 562 C CA . GLY A 1 82 ? 6.034 -2.700 -10.245 1.00 90.00 82 GLY A CA 1
ATOM 563 C C . GLY A 1 82 ? 7.482 -2.364 -10.607 1.00 90.00 82 GLY A C 1
ATOM 564 O O . GLY A 1 82 ? 7.888 -2.605 -11.744 1.00 90.00 82 GLY A O 1
ATOM 565 N N . SER A 1 83 ? 8.227 -1.769 -9.675 1.00 90.06 83 SER A N 1
ATOM 566 C CA . SER A 1 83 ? 9.669 -1.531 -9.770 1.00 90.06 83 SER A CA 1
ATOM 567 C C . SER A 1 83 ? 10.479 -2.781 -9.416 1.00 90.06 83 SER A C 1
ATOM 569 O O . SER A 1 83 ? 10.023 -3.650 -8.677 1.00 90.06 83 SER A O 1
ATOM 571 N N . SER A 1 84 ? 11.694 -2.854 -9.954 1.00 88.56 84 SER A N 1
ATOM 572 C CA . SER A 1 84 ? 12.692 -3.896 -9.697 1.00 88.56 84 SER A CA 1
ATOM 573 C C . SER A 1 84 ? 14.094 -3.296 -9.833 1.00 88.56 84 SER A C 1
ATOM 575 O O . SER A 1 84 ? 14.249 -2.262 -10.490 1.00 88.56 84 SER A O 1
ATOM 577 N N . ALA A 1 85 ? 15.116 -3.943 -9.268 1.00 87.44 85 ALA A N 1
ATOM 578 C CA . ALA A 1 85 ? 16.511 -3.606 -9.566 1.00 87.44 85 ALA A CA 1
ATOM 579 C C . ALA A 1 85 ? 16.915 -4.054 -10.977 1.00 87.44 85 ALA A C 1
ATOM 581 O O . ALA A 1 85 ? 16.295 -4.933 -11.583 1.00 87.44 85 ALA A O 1
ATOM 582 N N . GLY A 1 86 ? 18.005 -3.462 -11.468 1.00 87.75 86 GLY A N 1
ATOM 583 C CA . GLY A 1 86 ? 18.704 -3.904 -12.671 1.00 87.75 86 GLY A CA 1
ATOM 584 C C . GLY A 1 86 ? 18.062 -3.459 -13.985 1.00 87.75 86 GLY A C 1
ATOM 585 O O . GLY A 1 86 ? 17.256 -2.531 -14.043 1.00 87.75 86 GLY A O 1
ATOM 586 N N . GLU A 1 87 ? 18.449 -4.136 -15.065 1.00 89.81 87 GLU A N 1
ATOM 587 C CA . GLU A 1 87 ? 18.131 -3.753 -16.449 1.00 89.81 87 GLU A CA 1
ATOM 588 C C . GLU A 1 87 ? 16.631 -3.792 -16.780 1.00 89.81 87 GLU A C 1
ATOM 590 O O . GLU A 1 87 ? 16.183 -3.167 -17.740 1.00 89.81 87 GLU A O 1
ATOM 595 N N . HIS A 1 88 ? 15.830 -4.481 -15.965 1.00 87.00 88 HIS A N 1
ATOM 596 C CA . HIS A 1 88 ? 14.379 -4.561 -16.127 1.00 87.00 88 HIS A CA 1
ATOM 597 C C . HIS A 1 88 ? 13.616 -3.384 -15.496 1.00 87.00 88 HIS A C 1
ATOM 599 O O . HIS A 1 88 ? 12.389 -3.318 -15.623 1.00 87.00 88 HIS A O 1
ATOM 605 N N . PHE A 1 89 ? 14.305 -2.437 -14.845 1.00 92.69 89 PHE A N 1
ATOM 606 C CA . PHE A 1 89 ? 13.660 -1.261 -14.267 1.00 92.69 89 PHE A CA 1
ATOM 607 C C . PHE A 1 89 ? 12.969 -0.410 -15.343 1.00 92.69 89 PHE A C 1
ATOM 609 O O . PHE A 1 89 ? 13.603 0.205 -16.202 1.00 92.69 89 PHE A O 1
ATOM 616 N N . ASN A 1 90 ? 11.640 -0.311 -15.258 1.00 94.44 90 ASN A N 1
ATOM 617 C CA . ASN A 1 90 ? 10.838 0.503 -16.165 1.00 94.44 90 ASN A CA 1
ATOM 618 C C . ASN A 1 90 ? 10.333 1.774 -15.471 1.00 94.44 90 ASN A C 1
ATOM 620 O O . ASN A 1 90 ? 9.257 1.805 -14.869 1.00 94.44 90 ASN A O 1
ATOM 624 N N . ALA A 1 91 ? 11.091 2.860 -15.622 1.00 94.88 91 ALA A N 1
ATOM 625 C CA . ALA A 1 91 ? 10.772 4.145 -15.005 1.00 94.88 91 ALA A CA 1
ATOM 626 C C . ALA A 1 91 ? 9.422 4.733 -15.463 1.00 94.88 91 ALA A C 1
ATOM 628 O O . ALA A 1 91 ? 8.748 5.412 -14.688 1.00 94.88 91 ALA A O 1
ATOM 629 N N . ALA A 1 92 ? 9.019 4.498 -16.718 1.00 96.44 92 ALA A N 1
ATOM 630 C CA . ALA A 1 92 ? 7.755 5.005 -17.249 1.00 96.44 92 ALA A CA 1
ATOM 631 C C . ALA A 1 92 ? 6.557 4.307 -16.590 1.00 96.44 92 ALA A C 1
ATOM 633 O O . ALA A 1 92 ? 5.645 4.987 -16.124 1.00 96.44 92 ALA A O 1
ATOM 634 N N . LYS A 1 93 ? 6.611 2.974 -16.474 1.00 95.00 93 LYS A N 1
ATOM 635 C CA . LYS A 1 93 ? 5.592 2.165 -15.791 1.00 95.00 93 LYS A CA 1
ATOM 636 C C . LYS A 1 93 ? 5.475 2.520 -14.308 1.00 95.00 93 LYS A C 1
ATOM 638 O O . LYS A 1 93 ? 4.369 2.632 -13.785 1.00 95.00 93 LYS A O 1
ATOM 643 N N . VAL A 1 94 ? 6.604 2.725 -13.629 1.00 95.81 94 VAL A N 1
ATOM 644 C CA . VAL A 1 94 ? 6.604 3.128 -12.214 1.00 95.81 94 VAL A CA 1
ATOM 645 C C . VAL A 1 94 ? 5.932 4.489 -12.055 1.00 95.81 94 VAL A C 1
ATOM 647 O O . VAL A 1 94 ? 5.005 4.621 -11.263 1.00 95.81 94 VAL A O 1
ATOM 650 N N . ARG A 1 95 ? 6.321 5.489 -12.859 1.00 97.00 95 ARG A N 1
ATOM 651 C CA . ARG A 1 95 ? 5.707 6.825 -12.805 1.00 97.00 95 ARG A CA 1
ATOM 652 C C . ARG A 1 95 ? 4.212 6.804 -13.111 1.00 97.00 95 ARG A C 1
ATOM 654 O O . ARG A 1 95 ? 3.467 7.496 -12.425 1.00 97.00 95 ARG A O 1
ATOM 661 N N . SER A 1 96 ? 3.768 6.029 -14.103 1.00 97.62 96 SER A N 1
ATOM 662 C CA . SER A 1 96 ? 2.339 5.925 -14.418 1.00 97.62 96 SER A CA 1
ATOM 663 C C . SER A 1 96 ? 1.553 5.283 -13.275 1.00 97.62 96 SER A C 1
ATOM 665 O O . SER A 1 96 ? 0.498 5.789 -12.910 1.00 97.62 96 SER A O 1
ATOM 667 N N . THR A 1 97 ? 2.094 4.222 -12.668 1.00 97.44 97 THR A N 1
ATOM 668 C CA . THR A 1 97 ? 1.454 3.513 -11.547 1.00 97.44 97 THR A CA 1
ATOM 669 C C . THR A 1 97 ? 1.369 4.399 -10.307 1.00 97.44 97 THR A C 1
ATOM 671 O O . THR A 1 97 ? 0.321 4.468 -9.667 1.00 97.44 97 THR A O 1
ATOM 674 N N . VAL A 1 98 ? 2.445 5.132 -9.998 1.00 97.25 98 VAL A N 1
ATOM 675 C CA . VAL A 1 98 ? 2.440 6.119 -8.912 1.00 97.25 98 VAL A CA 1
ATOM 676 C C . VAL A 1 98 ? 1.393 7.192 -9.195 1.00 97.25 98 VAL A C 1
ATOM 678 O O . VAL A 1 98 ? 0.499 7.386 -8.383 1.00 97.25 98 VAL A O 1
ATOM 681 N N . ALA A 1 99 ? 1.412 7.828 -10.369 1.00 97.94 99 ALA A N 1
ATOM 682 C CA . ALA A 1 99 ? 0.438 8.866 -10.711 1.00 97.94 99 ALA A CA 1
ATOM 683 C C . ALA A 1 99 ? -1.026 8.394 -10.607 1.00 97.94 99 ALA A C 1
ATOM 685 O O . ALA A 1 99 ? -1.898 9.182 -10.237 1.00 97.94 99 ALA A O 1
ATOM 686 N N . GLU A 1 100 ? -1.296 7.122 -10.911 1.00 98.00 100 GLU A N 1
ATOM 687 C CA . GLU A 1 100 ? -2.630 6.533 -10.811 1.00 98.00 100 GLU A CA 1
ATOM 688 C C . GLU A 1 100 ? -3.086 6.305 -9.359 1.00 98.00 100 GLU A C 1
ATOM 690 O O . GLU A 1 100 ? -4.243 6.586 -9.032 1.00 98.00 100 GLU A O 1
ATOM 695 N N . PHE A 1 101 ? -2.203 5.812 -8.482 1.00 98.25 101 PHE A N 1
ATOM 696 C CA . PHE A 1 101 ? -2.592 5.302 -7.160 1.00 98.25 101 PHE A CA 1
ATOM 697 C C . PHE A 1 101 ? -2.047 6.083 -5.961 1.00 98.25 101 PHE A C 1
ATOM 699 O O . PHE A 1 101 ? -2.450 5.781 -4.843 1.00 98.25 101 PHE A O 1
ATOM 706 N N . ASP A 1 102 ? -1.215 7.111 -6.146 1.00 97.62 102 ASP A N 1
ATOM 707 C CA . ASP A 1 102 ? -0.594 7.869 -5.041 1.00 97.62 102 ASP A CA 1
ATOM 708 C C . ASP A 1 102 ? -1.620 8.516 -4.096 1.00 97.62 102 ASP A C 1
ATOM 710 O O . ASP A 1 102 ? -1.393 8.678 -2.903 1.00 97.62 102 ASP A O 1
ATOM 714 N N . ARG A 1 103 ? -2.807 8.839 -4.623 1.00 97.69 103 ARG A N 1
ATOM 715 C CA . ARG A 1 103 ? -3.927 9.379 -3.834 1.00 97.69 103 ARG A CA 1
ATOM 716 C C . ARG A 1 103 ? -4.892 8.311 -3.333 1.00 97.69 103 ARG A C 1
ATOM 718 O O . ARG A 1 103 ? -5.948 8.656 -2.797 1.00 97.69 103 ARG A O 1
ATOM 725 N N . HIS A 1 104 ? -4.600 7.032 -3.558 1.00 98.38 104 HIS A N 1
ATOM 726 C CA . HIS A 1 104 ? -5.501 5.974 -3.153 1.00 98.38 104 HIS A CA 1
ATOM 727 C C . HIS A 1 104 ? -5.524 5.883 -1.618 1.00 98.38 104 HIS A C 1
ATOM 729 O O . HIS A 1 104 ? -4.491 5.672 -0.999 1.00 98.38 104 HIS A O 1
ATOM 735 N N . PRO A 1 105 ? -6.691 5.982 -0.972 1.00 97.44 105 PRO A N 1
ATOM 736 C CA . PRO A 1 105 ? -6.803 6.043 0.490 1.00 97.44 105 PRO A CA 1
ATOM 737 C C . PRO A 1 105 ? -6.331 4.791 1.252 1.00 97.44 105 PRO A C 1
ATOM 739 O O . PRO A 1 105 ? -6.072 4.884 2.444 1.00 97.44 105 PRO A O 1
ATOM 742 N N . ALA A 1 106 ? -6.250 3.632 0.593 1.00 97.69 106 ALA A N 1
ATOM 743 C CA . ALA A 1 106 ? -5.625 2.426 1.158 1.00 97.69 106 ALA A CA 1
ATOM 744 C C . ALA A 1 106 ? -4.105 2.355 0.954 1.00 97.69 106 ALA A C 1
ATOM 746 O O . ALA A 1 106 ? -3.466 1.495 1.548 1.00 97.69 106 ALA A O 1
ATOM 747 N N . LEU A 1 107 ? -3.514 3.193 0.097 1.00 98.12 107 LEU A N 1
ATOM 748 C CA . LEU A 1 107 ? -2.067 3.192 -0.088 1.00 98.12 107 LEU A CA 1
ATOM 749 C C . LEU A 1 107 ? -1.413 3.723 1.192 1.00 98.12 107 LEU A C 1
ATOM 751 O O . LEU A 1 107 ? -1.639 4.866 1.580 1.00 98.12 107 LEU A O 1
ATOM 755 N N . TRP A 1 108 ? -0.614 2.880 1.844 1.00 96.56 108 TRP A N 1
ATOM 756 C CA . TRP A 1 108 ? 0.097 3.235 3.071 1.00 96.56 108 TRP A CA 1
ATOM 757 C C . TRP A 1 108 ? 1.537 3.667 2.788 1.00 96.56 108 TRP A C 1
ATOM 759 O O . TRP A 1 108 ? 2.010 4.652 3.348 1.00 96.56 108 TRP A O 1
ATOM 769 N N . SER A 1 109 ? 2.233 2.955 1.899 1.00 96.31 109 SER A N 1
ATOM 770 C CA . SER A 1 109 ? 3.570 3.324 1.423 1.00 96.31 109 SER A CA 1
ATOM 771 C C . SER A 1 109 ? 3.888 2.625 0.102 1.00 96.31 109 SER A C 1
ATOM 773 O O . SER A 1 109 ? 3.280 1.606 -0.237 1.00 96.31 109 SER A O 1
ATOM 775 N N . TRP A 1 110 ? 4.870 3.160 -0.622 1.00 97.00 110 TRP A N 1
ATOM 776 C CA . TRP A 1 110 ? 5.432 2.540 -1.813 1.00 97.00 110 TRP A CA 1
ATOM 777 C C . TRP A 1 110 ? 6.555 1.568 -1.446 1.00 97.00 110 TRP A C 1
ATOM 779 O O . TRP A 1 110 ? 7.571 1.951 -0.868 1.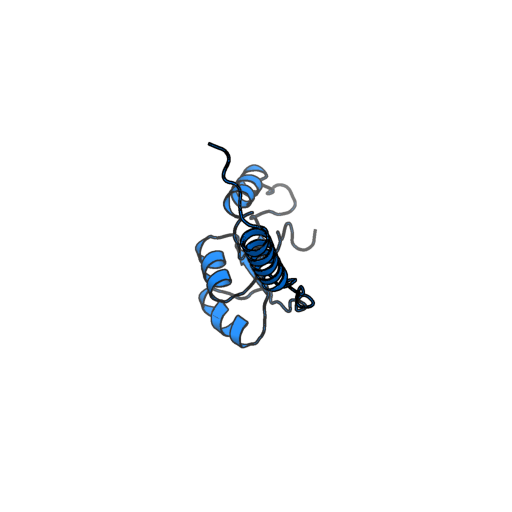00 97.00 110 TRP A O 1
ATOM 789 N N . TYR A 1 111 ? 6.395 0.312 -1.847 1.00 94.00 111 TYR A N 1
ATOM 790 C CA . TYR A 1 111 ? 7.418 -0.721 -1.755 1.00 94.00 111 TYR A CA 1
ATOM 791 C C . TYR A 1 111 ? 8.245 -0.742 -3.041 1.00 94.00 111 TYR A C 1
ATOM 793 O O . TYR A 1 111 ? 7.884 -1.381 -4.032 1.00 94.00 111 TYR A O 1
ATOM 801 N N . LEU A 1 112 ? 9.311 0.060 -3.053 1.00 91.56 112 LEU A N 1
ATOM 802 C CA . LEU A 1 112 ? 10.089 0.330 -4.263 1.00 91.56 112 LEU A CA 1
ATOM 803 C C . LEU A 1 112 ? 10.909 -0.875 -4.717 1.00 91.56 112 LEU A C 1
ATOM 805 O O . LEU A 1 112 ? 11.046 -1.114 -5.913 1.00 91.56 112 LEU A O 1
ATOM 809 N N . ILE A 1 113 ? 11.481 -1.618 -3.785 1.00 88.88 113 ILE A N 1
ATOM 810 C CA . ILE A 1 113 ? 12.312 -2.763 -4.111 1.00 88.88 113 ILE A CA 1
ATOM 811 C C . ILE A 1 113 ? 12.400 -3.679 -2.900 1.00 88.88 113 ILE A C 1
ATOM 813 O O . ILE A 1 113 ? 12.483 -3.198 -1.769 1.00 88.88 113 ILE A O 1
ATOM 817 N N . ASP A 1 114 ? 12.351 -4.978 -3.166 1.00 85.94 114 ASP A N 1
ATOM 818 C CA . ASP A 1 114 ? 12.690 -6.001 -2.190 1.00 85.94 114 ASP A CA 1
ATOM 819 C C . ASP A 1 114 ? 14.193 -6.268 -2.243 1.00 85.94 114 ASP A C 1
ATOM 821 O O . ASP A 1 114 ? 14.722 -6.410 -3.343 1.00 85.94 114 ASP A O 1
ATOM 825 N N . GLU A 1 115 ? 14.843 -6.301 -1.078 1.00 85.25 115 GLU A N 1
ATOM 826 C CA . GLU A 1 115 ? 16.261 -6.669 -0.896 1.00 85.25 115 GLU A CA 1
ATOM 827 C C . GLU A 1 115 ? 17.223 -6.137 -1.995 1.00 85.25 115 GLU A C 1
ATOM 829 O O . GLU A 1 115 ? 17.675 -6.908 -2.844 1.00 85.25 115 GLU A O 1
ATOM 834 N N . PRO A 1 116 ? 17.522 -4.817 -2.017 1.00 79.19 116 PRO A N 1
ATOM 835 C CA . PRO A 1 116 ? 18.330 -4.178 -3.064 1.00 79.19 116 PRO A CA 1
ATOM 836 C C . PRO A 1 116 ? 19.821 -4.545 -3.060 1.00 79.19 116 PRO A C 1
ATOM 838 O O . PRO A 1 116 ? 20.387 -4.790 -1.969 1.00 79.19 116 PRO A O 1
#

Foldseek 3Di:
DDPDDDPVRVVVVVVVVVCVVVVVPPPPPPPPPDADEDEPQDDLVCLQVCLVVPGAEYEEELDPVSLVSCVVSNHAYQYELPAEDDPPGDPVSSVVSCVVPVPRPNHPHYPHYDPD